Protein AF-A0A2V8TRR6-F1 (afdb_monomer_lite)

Sequence (105 aa):
MKVYTYSKARQRLASLLDEAFREGSVQIRRRDGTVFELLPLEVSKSALEVPGVATDITASEIVSVVRASRSRVIGKSLPLKRMRQPSRARRRTSRGRVRSGAARD

pLDDT: mean 79.18, std 19.26, range [43.69, 97.81]

Structure (mmCIF, N/CA/C/O backbone):
data_AF-A0A2V8TRR6-F1
#
_entry.id   AF-A0A2V8TRR6-F1
#
loop_
_atom_site.group_PDB
_atom_site.id
_atom_site.type_symbol
_atom_site.label_atom_id
_atom_site.label_alt_id
_atom_site.label_comp_id
_atom_site.label_asym_id
_atom_site.label_entity_id
_atom_site.label_seq_id
_atom_site.pdbx_PDB_ins_code
_atom_site.Cartn_x
_atom_site.Cartn_y
_atom_site.Cartn_z
_atom_site.occupancy
_atom_site.B_iso_or_equiv
_atom_site.auth_seq_id
_atom_site.auth_comp_id
_atom_site.auth_asym_id
_atom_site.auth_atom_id
_atom_site.pdbx_PDB_model_num
ATOM 1 N N . MET A 1 1 ? -8.218 -13.759 6.647 1.00 75.25 1 MET A N 1
ATOM 2 C CA . MET A 1 1 ? -8.993 -12.513 6.823 1.00 75.25 1 MET A CA 1
ATOM 3 C C . MET A 1 1 ? -9.142 -12.202 8.307 1.00 75.25 1 MET A C 1
ATOM 5 O O . MET A 1 1 ? -9.862 -12.912 9.004 1.00 75.25 1 MET A O 1
ATOM 9 N N . LYS A 1 2 ? -8.450 -11.174 8.806 1.00 90.94 2 LYS A N 1
ATOM 10 C CA . LYS A 1 2 ? -8.532 -10.738 10.212 1.00 90.94 2 LYS A CA 1
ATOM 11 C C . LYS A 1 2 ? -9.534 -9.599 10.374 1.00 90.94 2 LYS A C 1
ATOM 13 O O . LYS A 1 2 ? -9.640 -8.740 9.503 1.00 90.94 2 LYS A O 1
ATOM 18 N N . VAL A 1 3 ? -10.247 -9.586 11.502 1.00 95.31 3 VAL A N 1
ATOM 19 C CA . VAL A 1 3 ? -11.266 -8.574 11.816 1.00 95.31 3 VAL A CA 1
ATOM 20 C C . VAL A 1 3 ? -10.810 -7.727 13.000 1.00 95.31 3 VAL A C 1
ATOM 22 O O . VAL A 1 3 ? -10.523 -8.240 14.083 1.00 95.31 3 VAL A O 1
ATOM 25 N N . TYR A 1 4 ? -10.791 -6.412 12.810 1.00 96.31 4 TYR A N 1
ATOM 26 C CA . TYR A 1 4 ? -10.414 -5.424 13.812 1.00 96.31 4 TYR A CA 1
ATOM 27 C C . TYR A 1 4 ? -11.600 -4.551 14.202 1.00 96.31 4 TYR A C 1
ATOM 29 O O . TYR A 1 4 ? -12.491 -4.285 13.403 1.00 96.31 4 TYR A O 1
ATOM 37 N N . THR A 1 5 ? -11.618 -4.060 15.439 1.00 97.75 5 THR A N 1
ATOM 38 C CA . THR A 1 5 ? -12.570 -3.014 15.826 1.00 97.75 5 THR A CA 1
ATOM 39 C C . THR A 1 5 ? -12.112 -1.662 15.289 1.00 97.75 5 THR A C 1
ATOM 41 O O . THR A 1 5 ? -10.914 -1.397 15.177 1.00 97.75 5 THR A O 1
ATOM 44 N N . TYR A 1 6 ? -13.060 -0.760 15.038 1.00 97.00 6 TYR A N 1
ATOM 45 C CA . TYR A 1 6 ? -12.768 0.613 14.617 1.00 97.00 6 TYR A CA 1
ATOM 46 C C . TYR A 1 6 ? -11.768 1.335 15.537 1.00 97.00 6 TYR A C 1
ATOM 48 O O . TYR A 1 6 ? -10.852 2.005 15.064 1.00 97.00 6 TYR A O 1
ATOM 56 N N . SER A 1 7 ? -11.895 1.167 16.858 1.00 96.88 7 SER A N 1
ATOM 57 C CA . SER A 1 7 ? -10.977 1.782 17.824 1.00 96.88 7 SER A CA 1
ATOM 58 C C . SER A 1 7 ? -9.544 1.270 17.674 1.00 96.88 7 SER A C 1
ATOM 60 O O . SER A 1 7 ? -8.609 2.073 17.676 1.00 96.88 7 SER A O 1
ATOM 62 N N . LYS A 1 8 ? -9.371 -0.045 17.487 1.00 95.88 8 LYS A N 1
ATOM 63 C CA . LYS A 1 8 ? -8.063 -0.672 17.266 1.00 95.88 8 LYS A CA 1
ATOM 64 C C . LYS A 1 8 ? -7.476 -0.254 15.920 1.00 95.88 8 LYS A C 1
ATOM 66 O O . LYS A 1 8 ? -6.286 0.043 15.852 1.00 95.88 8 LYS A O 1
ATOM 71 N N . ALA A 1 9 ? -8.319 -0.141 14.893 1.00 96.75 9 ALA A N 1
ATOM 72 C CA . ALA A 1 9 ? -7.899 0.323 13.581 1.00 96.75 9 ALA A CA 1
ATOM 73 C C . ALA A 1 9 ? -7.388 1.765 13.598 1.00 96.75 9 ALA A C 1
ATOM 75 O O . ALA A 1 9 ? -6.319 2.046 13.068 1.00 96.75 9 ALA A O 1
ATOM 76 N N . ARG A 1 10 ? -8.081 2.662 14.308 1.00 95.94 10 ARG A N 1
ATOM 77 C CA . ARG A 1 10 ? -7.645 4.055 14.478 1.00 95.94 10 ARG A CA 1
ATOM 78 C C . ARG A 1 10 ? -6.297 4.173 15.194 1.00 95.94 10 ARG A C 1
ATOM 80 O O . ARG A 1 10 ? -5.507 5.045 14.864 1.00 95.94 10 ARG A O 1
ATOM 87 N N . GLN A 1 11 ? -6.045 3.318 16.186 1.00 97.81 11 GLN A N 1
ATOM 88 C CA . GLN A 1 11 ? -4.803 3.345 16.966 1.00 97.81 11 GLN A CA 1
ATOM 89 C C . GLN A 1 11 ? -3.606 2.745 16.220 1.00 97.81 11 GLN A C 1
ATOM 91 O O . GLN A 1 11 ? -2.472 3.107 16.516 1.00 97.81 11 GLN A O 1
ATOM 96 N N . ARG A 1 12 ? -3.839 1.795 15.305 1.00 96.62 12 ARG A N 1
ATOM 97 C CA . ARG A 1 12 ? -2.784 0.975 14.683 1.00 96.62 12 ARG A CA 1
ATOM 98 C C . ARG A 1 12 ? -2.917 0.892 13.164 1.00 96.62 12 ARG A C 1
ATOM 100 O O . ARG A 1 12 ? -2.654 -0.155 12.579 1.00 96.62 12 ARG A O 1
ATOM 107 N N . LEU A 1 13 ? -3.329 1.989 12.531 1.00 96.50 13 LEU A N 1
ATOM 108 C CA . LEU A 1 13 ? -3.631 2.006 11.100 1.00 96.50 13 LEU A CA 1
ATOM 109 C C . LEU A 1 13 ? -2.435 1.571 10.239 1.00 96.50 13 LEU A C 1
ATOM 111 O O . LEU A 1 13 ? -2.622 0.791 9.317 1.00 96.50 13 LEU A O 1
ATOM 115 N N . ALA A 1 14 ? -1.217 2.008 10.577 1.00 96.88 14 ALA A N 1
ATOM 116 C CA . ALA A 1 14 ? -0.003 1.622 9.852 1.00 96.88 14 ALA A CA 1
ATOM 117 C C . ALA A 1 14 ? 0.185 0.095 9.806 1.00 96.88 14 ALA A C 1
ATOM 119 O O . ALA A 1 14 ? 0.275 -0.486 8.732 1.00 96.88 14 ALA A O 1
ATOM 120 N N . SER A 1 15 ? 0.123 -0.575 10.961 1.00 96.12 15 SER A N 1
ATOM 121 C CA . SER A 1 15 ? 0.266 -2.034 11.030 1.00 96.12 15 SER A CA 1
ATOM 122 C C . SER A 1 15 ? -0.847 -2.781 10.291 1.00 96.12 15 SER A C 1
ATOM 124 O O . SER A 1 15 ? -0.603 -3.851 9.744 1.00 96.12 15 SER A O 1
ATOM 126 N N . LEU A 1 16 ? -2.064 -2.227 10.275 1.00 96.19 16 LEU A N 1
ATOM 127 C CA . LEU A 1 16 ? -3.182 -2.770 9.501 1.00 96.19 16 LEU A CA 1
ATOM 128 C C . LEU A 1 16 ? -2.956 -2.657 7.993 1.00 96.19 16 LEU A C 1
ATOM 130 O O . LEU A 1 16 ? -3.335 -3.573 7.276 1.00 96.19 16 LEU A O 1
ATOM 134 N N . LEU A 1 17 ? -2.352 -1.566 7.514 1.00 96.06 17 LEU A N 1
ATOM 135 C CA . LEU A 1 17 ? -1.992 -1.412 6.102 1.00 96.06 17 LEU A CA 1
ATOM 136 C C . LEU A 1 17 ? -0.927 -2.439 5.699 1.00 96.06 17 LEU A C 1
ATOM 138 O O . LEU A 1 17 ? -1.099 -3.117 4.692 1.00 96.06 17 LEU A O 1
ATOM 142 N N . ASP A 1 18 ? 0.114 -2.619 6.517 1.00 96.06 18 ASP A N 1
ATOM 143 C CA . ASP A 1 18 ? 1.162 -3.623 6.268 1.00 96.06 18 ASP A CA 1
ATOM 144 C C . ASP A 1 18 ? 0.609 -5.055 6.274 1.00 96.06 18 ASP A C 1
ATOM 146 O O . ASP A 1 18 ? 1.092 -5.943 5.570 1.00 96.06 18 ASP A O 1
ATOM 150 N N . GLU A 1 19 ? -0.382 -5.317 7.121 1.00 95.44 19 GLU A N 1
ATOM 151 C CA . GLU A 1 19 ? -1.059 -6.606 7.182 1.00 95.44 19 GLU A CA 1
ATOM 152 C C . GLU A 1 19 ? -2.012 -6.806 6.004 1.00 95.44 19 GLU A C 1
ATOM 154 O O . GLU A 1 19 ? -1.982 -7.871 5.398 1.00 95.44 19 GLU A O 1
ATOM 159 N N . ALA A 1 20 ? -2.783 -5.788 5.617 1.00 95.25 20 ALA A N 1
ATOM 160 C CA . ALA A 1 20 ? -3.631 -5.824 4.427 1.00 95.25 20 ALA A CA 1
ATOM 161 C C . ALA A 1 20 ? -2.807 -6.029 3.152 1.00 95.25 20 ALA A C 1
ATOM 163 O O . ALA A 1 20 ? -3.214 -6.783 2.277 1.00 95.25 20 ALA A O 1
ATOM 164 N N . PHE A 1 21 ? -1.628 -5.412 3.065 1.00 93.75 21 PHE A N 1
ATOM 165 C CA . PHE A 1 21 ? -0.712 -5.604 1.945 1.00 93.75 21 PHE A CA 1
ATOM 166 C C . PHE A 1 21 ? -0.150 -7.032 1.891 1.00 93.75 21 PHE A C 1
ATOM 168 O O . PHE A 1 21 ? -0.058 -7.615 0.817 1.00 93.75 21 PHE A O 1
ATOM 175 N N . ARG A 1 22 ? 0.194 -7.629 3.043 1.00 94.12 22 ARG A N 1
ATOM 176 C CA . ARG A 1 22 ? 0.754 -8.994 3.107 1.00 94.12 22 ARG A CA 1
ATOM 177 C C . ARG A 1 22 ? -0.288 -10.104 2.983 1.00 94.12 22 ARG A C 1
ATOM 179 O O . ARG A 1 22 ? -0.017 -11.112 2.342 1.00 94.12 22 ARG A O 1
ATOM 186 N N . GLU A 1 23 ? -1.438 -9.957 3.634 1.00 93.19 23 GLU A N 1
ATOM 187 C CA . GLU A 1 23 ? -2.512 -10.963 3.649 1.00 93.19 23 GLU A CA 1
ATOM 188 C C . GLU A 1 23 ? -3.559 -10.734 2.548 1.00 93.19 23 GLU A C 1
ATOM 190 O O . GLU A 1 23 ? -4.461 -11.550 2.372 1.00 93.19 23 GLU A O 1
ATOM 195 N N . GLY A 1 24 ? -3.456 -9.626 1.814 1.00 92.69 24 GLY A N 1
ATOM 196 C CA . GLY A 1 24 ? -4.360 -9.240 0.734 1.00 92.69 24 GLY A CA 1
ATOM 197 C C . GLY A 1 24 ? -5.625 -8.515 1.197 1.00 92.69 24 GLY A C 1
ATOM 198 O O . GLY A 1 24 ? -6.261 -7.861 0.382 1.00 92.69 24 GLY A O 1
ATOM 199 N N . SER A 1 25 ? -6.015 -8.606 2.472 1.00 95.19 25 SER A N 1
ATOM 200 C CA . SER A 1 25 ? -7.179 -7.889 3.013 1.00 95.19 25 SER A CA 1
ATOM 201 C C . SER A 1 25 ? -7.259 -7.936 4.540 1.00 95.19 25 SER A C 1
ATOM 203 O O . SER A 1 25 ? -6.816 -8.889 5.189 1.00 95.19 25 SER A O 1
ATOM 205 N N . VAL A 1 26 ? -7.892 -6.918 5.127 1.00 96.94 26 VAL A N 1
ATOM 206 C CA . VAL A 1 26 ? -8.322 -6.905 6.537 1.00 96.94 26 VAL A CA 1
ATOM 207 C C . VAL A 1 26 ? -9.700 -6.260 6.673 1.00 96.94 26 VAL A C 1
ATOM 209 O O . VAL A 1 26 ? -10.037 -5.331 5.945 1.00 96.94 26 VAL A O 1
ATOM 212 N N . GLN A 1 27 ? -10.498 -6.708 7.641 1.00 97.56 27 GLN A N 1
ATOM 213 C CA . GLN A 1 27 ? -11.820 -6.143 7.916 1.00 97.56 27 GLN A CA 1
ATOM 214 C C . GLN A 1 27 ? -11.815 -5.250 9.158 1.00 97.56 27 GLN A C 1
ATOM 216 O O . GLN A 1 27 ? -11.171 -5.546 10.166 1.00 97.56 27 GLN A O 1
ATOM 221 N N . ILE A 1 28 ? -12.592 -4.170 9.118 1.00 97.62 28 ILE A N 1
ATOM 222 C CA . ILE A 1 28 ? -12.779 -3.219 10.212 1.00 97.62 28 ILE A CA 1
ATOM 223 C C . ILE A 1 28 ? -14.267 -3.156 10.553 1.00 97.62 28 ILE A C 1
ATOM 225 O O . ILE A 1 28 ? -15.079 -2.680 9.765 1.00 97.62 28 ILE A O 1
ATOM 229 N N . ARG A 1 29 ? -14.622 -3.591 11.762 1.00 97.62 29 ARG A N 1
ATOM 230 C CA . ARG A 1 29 ? -15.988 -3.561 12.292 1.00 97.62 29 ARG A CA 1
ATOM 231 C C . ARG A 1 29 ? -16.203 -2.361 13.211 1.00 97.62 29 ARG A C 1
ATOM 233 O O . ARG A 1 29 ? -15.459 -2.148 14.178 1.00 97.62 29 ARG A O 1
ATOM 240 N N . ARG A 1 30 ? -17.253 -1.589 12.944 1.00 97.19 30 ARG A N 1
ATOM 241 C CA . ARG A 1 30 ? -17.720 -0.482 13.788 1.00 97.19 30 ARG A CA 1
ATOM 242 C C . ARG A 1 30 ? -18.758 -0.967 14.806 1.00 97.19 30 ARG A C 1
ATOM 244 O O . ARG A 1 30 ? -19.231 -2.099 14.761 1.00 97.19 30 ARG A O 1
ATOM 251 N N . ARG A 1 31 ? -19.072 -0.109 15.781 1.00 95.56 31 ARG A N 1
ATOM 252 C CA . ARG A 1 31 ? -20.013 -0.425 16.874 1.00 95.56 31 ARG A CA 1
ATOM 253 C C . ARG A 1 31 ? -21.457 -0.584 16.389 1.00 95.56 31 ARG A C 1
ATOM 255 O O . ARG A 1 31 ? -22.206 -1.336 16.993 1.00 95.56 31 ARG A O 1
ATOM 262 N N . ASP A 1 32 ? -21.810 0.104 15.310 1.00 95.56 32 ASP A N 1
ATOM 263 C CA .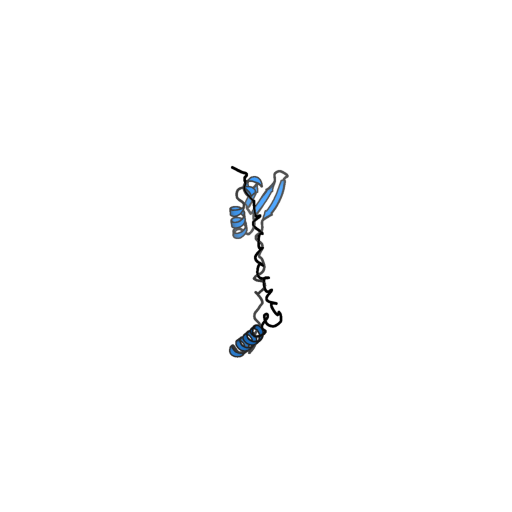 ASP A 1 32 ? -23.102 0.007 14.618 1.00 95.56 32 ASP A CA 1
ATOM 264 C C . ASP A 1 32 ? -23.276 -1.314 13.840 1.00 95.56 32 ASP A C 1
ATOM 266 O O . ASP A 1 32 ? -24.314 -1.533 13.229 1.00 95.56 32 ASP A O 1
ATOM 270 N N . GLY A 1 33 ? -22.272 -2.199 13.860 1.00 94.38 33 GLY A N 1
ATOM 271 C CA . GLY A 1 33 ? -22.288 -3.474 13.148 1.00 94.38 33 GLY A CA 1
ATOM 272 C C . GLY A 1 33 ? -21.811 -3.379 11.701 1.00 94.38 33 GLY A C 1
ATOM 273 O O . GLY A 1 33 ? -21.596 -4.418 11.082 1.00 94.38 33 GLY A O 1
ATOM 274 N N . THR A 1 34 ? -21.570 -2.173 11.174 1.00 97.56 34 THR A N 1
ATOM 275 C CA . THR A 1 34 ? -21.023 -2.013 9.823 1.00 97.56 34 THR A CA 1
ATOM 276 C C . THR A 1 34 ? -19.600 -2.560 9.750 1.00 97.56 34 THR A C 1
ATOM 278 O O . THR A 1 34 ? -18.784 -2.375 10.663 1.00 97.56 34 THR A O 1
ATOM 281 N N . VAL A 1 35 ? -19.307 -3.265 8.659 1.00 97.19 35 VAL A N 1
ATOM 282 C CA . VAL A 1 35 ? -17.999 -3.865 8.393 1.00 97.19 35 VAL A CA 1
ATOM 283 C C . VAL A 1 35 ? -17.461 -3.278 7.099 1.00 97.19 35 VAL A C 1
ATOM 285 O O . VAL A 1 35 ? -18.154 -3.251 6.088 1.00 97.19 35 VAL A O 1
ATOM 288 N N . PHE A 1 36 ? -16.226 -2.801 7.156 1.00 96.25 36 PHE A N 1
ATOM 289 C CA . PHE A 1 36 ? -15.470 -2.306 6.016 1.00 96.25 36 PHE A CA 1
ATOM 290 C C . PHE A 1 36 ? -14.326 -3.263 5.728 1.00 96.25 36 PHE A C 1
ATOM 292 O O . PHE A 1 36 ? -13.795 -3.881 6.649 1.00 96.25 36 PHE A O 1
ATOM 299 N N . GLU A 1 37 ? -13.917 -3.345 4.473 1.00 96.44 37 GLU A N 1
ATOM 300 C CA . GLU A 1 37 ? -12.750 -4.111 4.058 1.00 96.44 37 GLU A CA 1
ATOM 301 C C . GLU A 1 37 ? -11.675 -3.156 3.541 1.00 96.44 37 GLU A C 1
ATOM 303 O O . GLU A 1 37 ? -11.961 -2.224 2.790 1.00 96.44 37 GLU A O 1
ATOM 308 N N . LEU A 1 38 ? -10.445 -3.361 3.999 1.00 95.38 38 LEU A N 1
ATOM 309 C CA . LEU A 1 38 ? -9.260 -2.645 3.560 1.00 95.38 38 LEU A CA 1
ATOM 310 C C . LEU A 1 38 ? -8.457 -3.589 2.671 1.00 95.38 38 LEU A C 1
ATOM 312 O O . LEU A 1 38 ? -7.940 -4.605 3.139 1.00 95.38 38 LEU A O 1
ATOM 316 N N . LEU A 1 39 ? -8.376 -3.223 1.397 1.00 95.00 39 LEU A N 1
ATOM 317 C CA . LEU A 1 39 ? -7.698 -3.959 0.340 1.00 95.00 39 LEU A CA 1
ATOM 318 C C . LEU A 1 39 ? -6.505 -3.126 -0.149 1.00 95.00 39 LEU A C 1
ATOM 320 O O . LEU A 1 39 ? -6.645 -1.904 -0.285 1.00 95.00 39 LEU A O 1
ATOM 324 N N . PRO A 1 40 ? -5.343 -3.741 -0.421 1.00 93.06 40 PRO A N 1
ATOM 325 C CA . PRO A 1 40 ? -4.279 -3.066 -1.137 1.00 93.06 40 PRO A CA 1
ATOM 326 C C . PRO A 1 40 ? -4.765 -2.760 -2.553 1.00 93.06 40 PRO A C 1
ATOM 328 O O . PRO A 1 40 ? -5.349 -3.605 -3.231 1.00 93.06 40 PRO A O 1
ATOM 331 N N . LEU A 1 41 ? -4.538 -1.527 -2.992 1.00 90.50 41 LEU A N 1
ATOM 332 C CA . LEU A 1 41 ? -4.798 -1.158 -4.370 1.00 90.50 41 LEU A CA 1
ATOM 333 C C . LEU A 1 41 ? -3.529 -1.409 -5.177 1.00 90.50 41 LEU A C 1
ATOM 335 O O . LEU A 1 41 ? -2.506 -0.766 -4.937 1.00 90.50 41 LEU A O 1
ATOM 339 N N . GLU A 1 42 ? -3.618 -2.299 -6.158 1.00 78.25 42 GLU A N 1
ATOM 340 C CA . GLU A 1 42 ? -2.624 -2.394 -7.223 1.00 78.25 42 GLU A CA 1
ATOM 341 C C . GLU A 1 42 ? -2.752 -1.136 -8.085 1.00 78.25 42 GLU A C 1
ATOM 34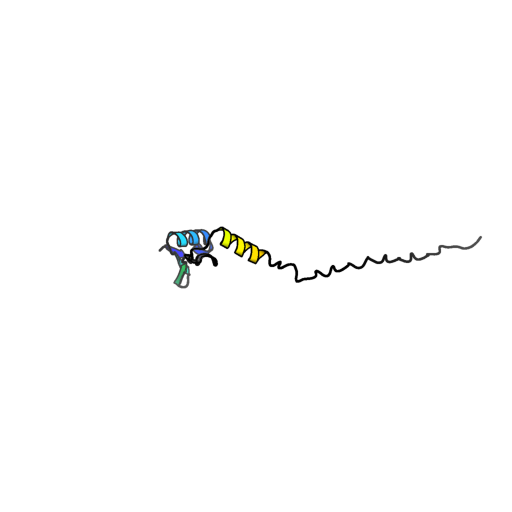3 O O . GLU A 1 42 ? -3.545 -1.068 -9.028 1.00 78.25 42 GLU A O 1
ATOM 348 N N . VAL A 1 43 ? -2.030 -0.077 -7.715 1.00 74.62 43 VAL A N 1
ATOM 349 C CA . VAL A 1 43 ? -1.932 1.104 -8.569 1.00 74.62 43 VAL A CA 1
ATOM 350 C C . VAL A 1 43 ? -1.181 0.660 -9.811 1.00 74.62 43 VAL A C 1
ATOM 352 O O . VAL A 1 43 ? -0.073 0.132 -9.708 1.00 74.62 43 VAL A O 1
ATOM 355 N N . SER A 1 44 ? -1.784 0.859 -10.982 1.00 66.50 44 SER A N 1
ATOM 356 C CA . SER A 1 44 ? -1.120 0.591 -12.250 1.00 66.50 44 SER A CA 1
ATOM 357 C C . SER A 1 44 ? 0.264 1.242 -12.229 1.00 66.50 44 SER A C 1
ATOM 359 O O . SER A 1 44 ? 0.385 2.465 -12.120 1.00 66.50 44 SER A O 1
ATOM 361 N N . LYS A 1 45 ? 1.289 0.390 -12.258 1.00 71.44 45 LYS A N 1
ATOM 362 C CA . LYS A 1 45 ? 2.468 0.469 -13.118 1.00 71.44 45 LYS A CA 1
ATOM 363 C C . LYS A 1 45 ? 2.599 1.834 -13.811 1.00 71.44 45 LYS A C 1
ATOM 365 O O . LYS A 1 45 ? 1.684 2.226 -14.528 1.00 71.44 45 LYS A O 1
ATOM 370 N N . SER A 1 46 ? 3.685 2.555 -13.497 1.00 80.75 46 SER A N 1
ATOM 371 C CA . SER A 1 46 ? 3.991 3.960 -13.844 1.00 80.75 46 SER A CA 1
ATOM 372 C C . SER A 1 46 ? 3.255 4.494 -15.080 1.00 80.75 46 SER A C 1
ATOM 374 O O . SER A 1 46 ? 3.142 3.802 -16.078 1.00 80.75 46 SER A O 1
ATOM 376 N N . ALA A 1 47 ? 2.879 5.777 -15.112 1.00 80.69 47 ALA A N 1
ATOM 377 C CA . ALA A 1 47 ? 2.310 6.385 -16.327 1.00 80.69 47 ALA A CA 1
ATOM 378 C C . ALA A 1 47 ? 3.215 6.263 -17.581 1.00 80.69 47 ALA A C 1
ATOM 380 O O . ALA A 1 47 ? 2.754 6.478 -18.698 1.00 80.69 47 ALA A O 1
ATOM 381 N N . LEU A 1 48 ? 4.501 5.935 -17.398 1.00 83.31 48 LEU A N 1
ATOM 382 C CA . LEU A 1 48 ? 5.471 5.658 -18.464 1.00 83.31 48 LEU A CA 1
ATOM 383 C C . LEU A 1 48 ? 5.684 4.159 -18.728 1.00 83.31 48 LEU A C 1
ATOM 385 O O . LEU A 1 48 ? 6.502 3.793 -19.569 1.00 83.31 48 LEU A O 1
ATOM 389 N N . GLU A 1 49 ? 4.994 3.289 -17.999 1.00 83.00 49 GLU A N 1
ATOM 390 C CA . GLU A 1 49 ? 5.042 1.845 -18.165 1.00 83.00 49 GLU A CA 1
ATOM 391 C C . GLU A 1 49 ? 4.147 1.429 -19.327 1.00 83.00 49 GLU A C 1
ATOM 393 O O . GLU A 1 49 ? 3.001 1.009 -19.180 1.00 83.00 49 GLU A O 1
ATOM 398 N N . VAL A 1 50 ? 4.715 1.589 -20.515 1.00 85.81 50 VAL A N 1
ATOM 399 C CA . VAL A 1 50 ? 4.136 1.142 -21.774 1.00 85.81 50 VAL A CA 1
ATOM 400 C C . VAL A 1 50 ? 4.908 -0.078 -22.284 1.00 85.81 50 VAL A C 1
ATOM 402 O O . VAL A 1 50 ? 6.128 -0.148 -22.102 1.00 85.81 50 VAL A O 1
ATOM 405 N N . PRO A 1 51 ? 4.237 -1.053 -22.923 1.00 87.44 51 PRO A N 1
ATOM 406 C CA . PRO A 1 51 ? 4.922 -2.143 -23.605 1.00 87.44 51 PRO A CA 1
ATOM 407 C C . PRO A 1 51 ? 5.931 -1.614 -24.633 1.00 87.44 51 PRO A C 1
ATOM 409 O O . PRO A 1 51 ? 5.671 -0.627 -25.323 1.00 87.44 51 PRO A O 1
ATOM 412 N N . GLY A 1 52 ? 7.081 -2.281 -24.745 1.00 86.62 52 GLY A N 1
ATOM 413 C CA . GLY A 1 52 ? 8.067 -1.963 -25.776 1.00 86.62 52 GLY A CA 1
ATOM 414 C C . GLY A 1 52 ? 7.539 -2.275 -27.179 1.00 86.62 52 GLY A C 1
ATOM 415 O O . GLY A 1 52 ? 6.783 -3.227 -27.367 1.00 86.62 52 GLY A O 1
ATOM 416 N N . VAL A 1 53 ? 7.963 -1.490 -28.169 1.00 89.62 53 VAL A N 1
ATOM 417 C CA . VAL A 1 53 ? 7.652 -1.726 -29.586 1.00 89.62 53 VAL A CA 1
ATOM 418 C C . VAL A 1 53 ? 8.866 -2.366 -30.256 1.00 89.62 53 VAL A C 1
ATOM 420 O O . VAL A 1 53 ? 9.958 -1.796 -30.235 1.00 89.62 53 VAL A O 1
ATOM 423 N N . ALA A 1 54 ? 8.688 -3.546 -30.852 1.00 90.88 54 ALA A N 1
ATOM 424 C CA . ALA A 1 54 ? 9.735 -4.194 -31.638 1.00 90.88 54 ALA A CA 1
ATOM 425 C C . ALA A 1 54 ? 9.941 -3.428 -32.953 1.00 90.88 54 ALA A C 1
ATOM 427 O O . ALA A 1 54 ? 9.005 -3.282 -33.736 1.00 90.88 54 ALA A O 1
ATOM 428 N N . THR A 1 55 ? 11.150 -2.907 -33.168 1.00 90.94 55 THR A N 1
ATOM 429 C CA . THR A 1 55 ? 11.491 -2.097 -34.347 1.00 90.94 55 THR A CA 1
ATOM 430 C C . THR A 1 55 ? 12.969 -2.265 -34.689 1.00 90.94 55 THR A C 1
ATOM 432 O O . THR A 1 55 ? 13.783 -2.432 -33.784 1.00 90.94 55 THR A O 1
ATOM 435 N N . ASP A 1 56 ? 13.328 -2.117 -35.963 1.00 94.56 56 ASP A N 1
ATOM 436 C CA . ASP A 1 56 ? 14.713 -2.229 -36.458 1.00 94.56 56 ASP A CA 1
ATOM 437 C C . ASP A 1 56 ? 15.537 -0.932 -36.298 1.00 94.56 56 ASP A C 1
ATOM 439 O O . ASP A 1 56 ? 16.543 -0.727 -36.975 1.00 94.56 56 ASP A O 1
ATOM 443 N N . ILE A 1 57 ? 15.106 -0.023 -35.417 1.00 93.69 57 ILE A N 1
ATOM 444 C CA . ILE A 1 57 ? 15.755 1.280 -35.221 1.00 93.69 57 ILE A CA 1
ATOM 445 C C . ILE A 1 57 ? 17.069 1.098 -34.460 1.00 93.69 57 ILE A C 1
ATOM 447 O O . ILE A 1 57 ? 17.140 0.438 -33.421 1.00 93.69 57 ILE A O 1
ATOM 451 N N . THR A 1 58 ? 18.115 1.760 -34.941 1.00 94.75 58 THR A N 1
ATOM 452 C CA . THR A 1 58 ? 19.439 1.724 -34.322 1.00 94.75 58 THR A CA 1
ATOM 453 C C . THR A 1 58 ? 19.550 2.669 -33.119 1.00 94.75 58 THR A C 1
ATOM 455 O O . THR A 1 58 ? 18.869 3.691 -33.005 1.00 94.75 58 THR A O 1
ATOM 458 N N . ALA A 1 59 ? 20.483 2.379 -32.208 1.00 92.81 59 ALA A N 1
ATOM 459 C CA . ALA A 1 59 ? 20.730 3.239 -31.048 1.00 92.81 59 ALA A CA 1
ATOM 460 C C . ALA A 1 59 ? 21.143 4.674 -31.439 1.00 92.81 59 ALA A C 1
ATOM 462 O O . ALA A 1 59 ? 20.768 5.637 -30.766 1.00 92.81 59 ALA A O 1
ATOM 463 N N . SER A 1 60 ? 21.894 4.837 -32.534 1.00 95.00 60 SER A N 1
ATOM 464 C CA . SER A 1 60 ? 22.308 6.147 -33.052 1.00 95.00 60 SER A CA 1
ATOM 465 C C . SER A 1 60 ? 21.117 6.988 -33.513 1.00 95.00 60 SER A C 1
ATOM 467 O O . SER A 1 60 ? 21.088 8.192 -33.245 1.00 95.00 60 SER A O 1
ATOM 469 N N . GLU A 1 61 ? 20.122 6.369 -34.146 1.00 93.81 61 GLU A N 1
ATOM 470 C CA . GLU A 1 61 ? 18.879 7.023 -34.567 1.00 93.81 61 GLU A CA 1
ATOM 471 C C . GLU A 1 61 ? 18.022 7.449 -33.371 1.00 93.81 61 GLU A C 1
ATOM 473 O O . GLU A 1 61 ? 17.559 8.587 -33.321 1.00 93.81 61 GLU A O 1
ATOM 478 N N . ILE A 1 62 ? 17.878 6.601 -32.347 1.00 92.56 62 ILE A N 1
ATOM 479 C CA . ILE A 1 62 ? 17.157 6.973 -31.116 1.00 92.56 62 ILE A CA 1
ATOM 480 C C . ILE A 1 62 ? 17.797 8.213 -30.478 1.00 92.56 62 ILE A C 1
ATOM 482 O O . ILE A 1 62 ? 17.118 9.188 -30.138 1.00 92.56 62 ILE A O 1
ATOM 486 N N . VAL A 1 63 ? 19.126 8.206 -30.336 1.00 95.12 63 VAL A N 1
ATOM 487 C CA . VAL A 1 63 ? 19.867 9.320 -29.732 1.00 95.12 63 VAL A CA 1
ATOM 488 C C . VAL A 1 63 ? 19.746 10.593 -30.574 1.00 95.12 63 VAL A C 1
ATOM 490 O O . VAL A 1 63 ? 19.632 11.684 -30.006 1.00 95.12 63 VAL A O 1
ATOM 493 N N . SER A 1 64 ? 19.750 10.485 -31.906 1.00 94.31 64 SER A N 1
ATOM 494 C CA . SER A 1 64 ? 19.603 11.645 -32.791 1.00 94.31 64 SER A CA 1
ATOM 495 C C . SER A 1 64 ? 18.217 12.288 -32.653 1.00 94.31 64 SER A C 1
ATOM 497 O O . SER A 1 64 ? 18.133 13.507 -32.467 1.00 94.31 64 SER A O 1
ATOM 499 N N . VAL A 1 65 ? 17.147 11.484 -32.605 1.00 91.69 65 VAL A N 1
ATOM 500 C CA . VAL A 1 65 ? 15.762 11.947 -32.411 1.00 91.69 65 VAL A CA 1
ATOM 501 C C . VAL A 1 65 ? 15.585 12.625 -31.048 1.00 91.69 65 VAL A C 1
ATOM 503 O O . VAL A 1 65 ? 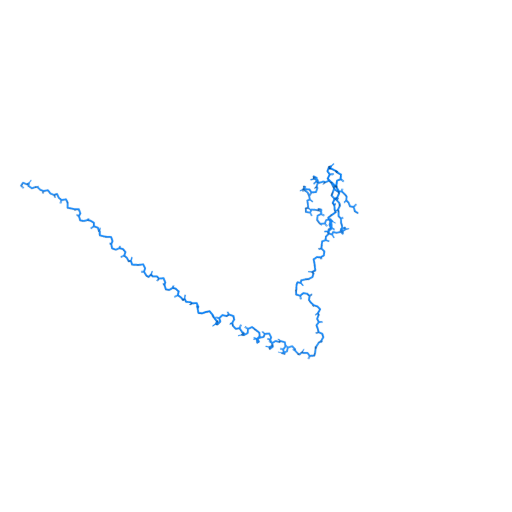15.037 13.727 -30.970 1.00 91.69 65 VAL A O 1
ATOM 506 N N . VAL A 1 66 ? 16.109 12.038 -29.965 1.00 91.88 66 VAL A N 1
ATOM 507 C CA . VAL A 1 66 ? 16.035 12.642 -28.619 1.00 91.88 66 VAL A CA 1
ATOM 508 C C . VAL A 1 66 ? 16.772 13.984 -28.565 1.00 91.88 66 VAL A C 1
ATOM 510 O O . VAL A 1 66 ? 16.270 14.950 -27.980 1.00 91.88 66 VAL A O 1
ATOM 513 N N . ARG A 1 67 ? 17.952 14.081 -29.193 1.00 91.50 67 ARG A N 1
ATOM 514 C CA . ARG A 1 67 ? 18.710 15.341 -29.281 1.00 91.50 67 ARG A CA 1
ATOM 515 C C . ARG A 1 67 ? 17.940 16.407 -30.059 1.00 91.50 67 ARG A C 1
ATOM 517 O O . ARG A 1 67 ? 17.885 17.546 -29.599 1.00 91.50 67 ARG A O 1
ATOM 524 N N . ALA A 1 68 ? 17.308 16.040 -31.174 1.00 88.38 68 ALA A N 1
ATOM 525 C CA . ALA A 1 68 ? 16.466 16.942 -31.959 1.00 88.38 68 ALA A CA 1
ATOM 526 C C . ALA A 1 68 ? 15.227 17.421 -31.178 1.00 88.38 68 ALA A C 1
ATOM 528 O O . ALA A 1 68 ? 14.867 18.595 -31.237 1.00 88.38 68 ALA A O 1
ATOM 529 N N . SER A 1 69 ? 14.601 16.547 -30.383 1.00 87.31 69 SER A N 1
ATOM 530 C CA . SER A 1 69 ? 13.472 16.936 -29.529 1.00 87.31 69 SER A CA 1
ATOM 531 C C . SER A 1 69 ? 13.881 17.938 -28.442 1.00 87.31 69 SER A C 1
ATOM 533 O O . SER A 1 69 ? 13.126 18.866 -28.157 1.00 87.31 69 SER A O 1
ATOM 535 N N . ARG A 1 70 ? 15.064 17.771 -27.830 1.00 84.94 70 ARG A N 1
ATOM 536 C CA . ARG A 1 70 ? 15.574 18.650 -26.756 1.00 84.94 70 ARG A CA 1
ATOM 537 C C . ARG A 1 70 ? 16.175 19.959 -27.269 1.00 84.94 70 ARG A C 1
ATOM 539 O O . ARG A 1 70 ? 16.207 20.940 -26.532 1.00 84.94 70 ARG A O 1
ATOM 546 N N . SER A 1 71 ? 16.649 19.993 -28.516 1.00 80.88 71 SER A N 1
ATOM 547 C CA . SER A 1 71 ? 17.209 21.202 -29.131 1.00 80.88 71 SER A CA 1
ATOM 548 C C . SER A 1 71 ? 16.148 22.256 -29.460 1.00 80.88 71 SER A C 1
ATOM 550 O O . SER A 1 71 ? 16.492 23.416 -29.703 1.00 80.88 71 SER A O 1
ATOM 552 N N . ARG A 1 72 ? 14.854 21.902 -29.399 1.00 64.69 72 ARG A N 1
ATOM 553 C CA . ARG A 1 72 ? 13.750 22.864 -29.407 1.00 64.69 72 ARG A CA 1
ATOM 554 C C . ARG A 1 72 ? 13.764 23.636 -28.084 1.00 64.69 72 ARG A C 1
ATOM 556 O O . ARG A 1 72 ? 13.112 23.278 -27.112 1.00 64.69 72 ARG A O 1
ATOM 563 N N . VAL A 1 73 ? 14.571 24.694 -28.053 1.00 60.59 73 VAL A N 1
ATOM 564 C CA . VAL A 1 73 ? 14.754 25.586 -26.907 1.00 60.59 73 VAL A CA 1
ATOM 565 C C . VAL A 1 73 ? 13.397 26.157 -26.476 1.00 60.59 73 VAL A C 1
ATOM 567 O O . VAL A 1 73 ? 12.921 27.134 -27.048 1.00 60.59 73 VAL A O 1
ATOM 570 N N . ILE A 1 74 ? 12.815 25.599 -25.412 1.00 56.38 74 ILE A N 1
ATOM 571 C CA . ILE A 1 74 ? 11.642 26.143 -24.695 1.00 56.38 74 ILE A CA 1
ATOM 572 C C . ILE A 1 74 ? 11.938 27.546 -24.102 1.00 56.38 74 ILE A C 1
ATOM 574 O O . ILE A 1 74 ? 11.054 28.229 -23.607 1.00 56.38 74 ILE A O 1
ATO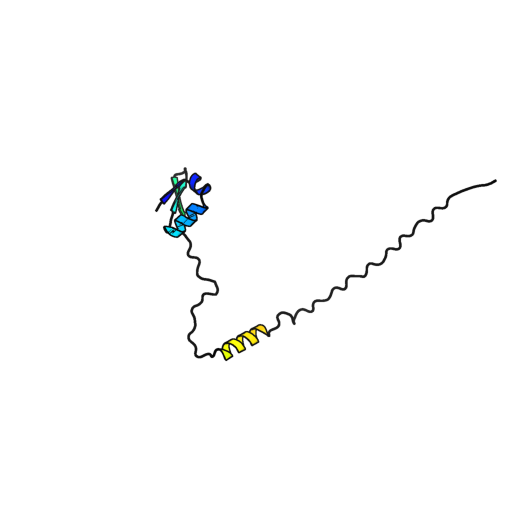M 578 N N . GLY A 1 75 ? 13.178 28.035 -24.198 1.00 54.56 75 GLY A N 1
ATOM 579 C CA . GLY A 1 75 ? 13.602 29.356 -23.725 1.00 54.56 75 GLY A CA 1
ATOM 580 C C . GLY A 1 75 ? 13.778 30.458 -24.781 1.00 54.56 75 GLY A C 1
ATOM 581 O O . GLY A 1 75 ? 14.226 31.536 -24.406 1.00 54.56 75 GLY A O 1
ATOM 582 N N . LYS A 1 76 ? 13.494 30.244 -26.079 1.00 52.91 76 LYS A N 1
ATOM 583 C CA . LYS A 1 76 ? 13.722 31.286 -27.115 1.00 52.91 76 LYS A CA 1
ATOM 584 C C . LYS A 1 76 ? 12.506 32.166 -27.435 1.00 52.91 76 LYS A C 1
ATOM 586 O O . LYS A 1 76 ? 12.675 33.168 -28.120 1.00 52.91 76 LYS A O 1
ATOM 591 N N . SER A 1 77 ? 11.311 31.843 -26.940 1.00 51.69 77 SER A N 1
ATOM 592 C CA . SER A 1 77 ? 10.080 32.594 -27.247 1.00 51.69 77 SER A CA 1
ATOM 593 C C . SER A 1 77 ? 9.629 33.581 -26.166 1.00 51.69 77 SER A C 1
ATOM 595 O O . SER A 1 77 ? 8.628 34.265 -26.360 1.00 51.69 77 SER A O 1
ATOM 597 N N . LEU A 1 78 ? 10.352 33.721 -25.054 1.00 51.25 78 LEU A N 1
ATOM 598 C CA . LEU A 1 78 ? 10.020 34.716 -24.034 1.00 51.25 78 LEU A CA 1
ATOM 599 C C . LEU A 1 78 ? 11.164 35.724 -23.912 1.00 51.25 78 LEU A C 1
ATOM 601 O O . LEU A 1 78 ? 12.180 35.417 -23.284 1.00 51.25 78 LEU A O 1
ATOM 605 N N . PRO A 1 79 ? 11.033 36.942 -24.469 1.00 52.75 79 PRO A N 1
ATOM 606 C CA . PRO A 1 79 ? 11.909 38.020 -24.064 1.00 52.75 79 PRO A CA 1
ATOM 607 C C . PRO A 1 79 ? 11.590 38.308 -22.595 1.00 52.75 79 PRO A C 1
ATOM 609 O O . PRO A 1 79 ? 10.584 38.943 -22.278 1.00 52.75 79 PRO A O 1
ATOM 612 N N . LEU A 1 80 ? 12.434 37.826 -21.678 1.00 58.12 80 LEU A N 1
ATOM 613 C CA . LEU A 1 80 ? 12.444 38.301 -20.298 1.00 58.12 80 LEU A CA 1
ATOM 614 C C . LEU A 1 80 ? 12.765 39.795 -20.359 1.00 58.12 80 LEU A C 1
ATOM 616 O O . LEU A 1 80 ? 13.928 40.201 -20.417 1.00 58.12 80 LEU A O 1
ATOM 620 N N . LYS A 1 81 ? 11.719 40.623 -20.410 1.00 54.59 81 LYS A N 1
ATOM 621 C CA . LYS A 1 81 ? 11.810 42.075 -20.321 1.00 54.59 81 LYS A CA 1
ATOM 622 C C . LYS A 1 81 ? 12.453 42.350 -18.965 1.00 54.59 81 LYS A C 1
ATOM 624 O O . LYS A 1 81 ? 11.784 42.281 -17.938 1.00 54.59 81 LYS A O 1
ATOM 629 N N . ARG A 1 82 ? 13.773 42.568 -18.941 1.00 55.81 82 ARG A N 1
ATOM 630 C CA . ARG A 1 82 ? 14.505 42.955 -17.731 1.00 55.81 82 ARG A CA 1
ATOM 631 C C . ARG A 1 82 ? 13.86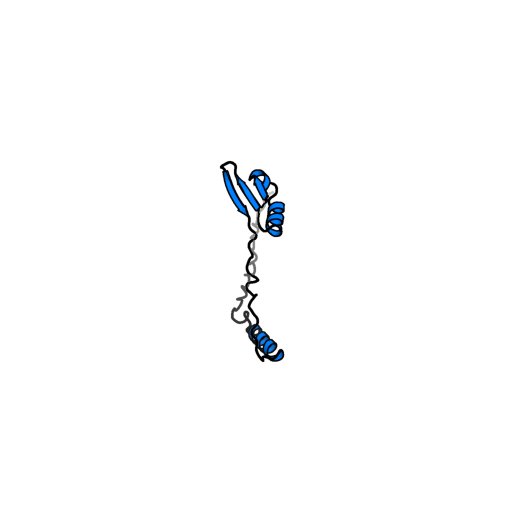4 44.240 -17.226 1.00 55.81 82 ARG A C 1
ATOM 633 O O . ARG A 1 82 ? 14.108 45.318 -17.764 1.00 55.81 82 ARG A O 1
ATOM 640 N N . MET A 1 83 ? 13.001 44.105 -16.227 1.00 53.00 83 MET A N 1
ATOM 641 C CA . MET A 1 83 ? 12.368 45.219 -15.548 1.00 53.00 83 MET A CA 1
ATOM 642 C C . MET A 1 83 ? 13.496 45.981 -14.849 1.00 53.00 83 MET A C 1
ATOM 644 O O . MET A 1 83 ? 14.023 45.538 -13.830 1.00 53.00 83 MET A O 1
ATOM 648 N N . ARG A 1 84 ? 13.961 47.077 -15.459 1.00 59.50 84 ARG A N 1
ATOM 649 C CA . ARG A 1 84 ? 14.942 47.969 -14.835 1.00 59.50 84 ARG A CA 1
ATOM 650 C C . ARG A 1 84 ? 14.276 48.514 -13.579 1.00 59.50 84 ARG A C 1
ATOM 652 O O . ARG A 1 84 ? 13.303 49.256 -13.686 1.00 59.50 84 ARG A O 1
ATOM 659 N N . GLN A 1 85 ? 14.757 48.116 -12.402 1.00 56.44 85 GLN A N 1
ATOM 660 C CA . GLN A 1 85 ? 14.292 48.725 -11.163 1.00 56.44 85 GLN A CA 1
ATOM 661 C C . GLN A 1 85 ? 14.576 50.231 -11.240 1.00 56.44 85 GLN A C 1
ATOM 663 O O . GLN A 1 85 ? 15.694 50.609 -11.610 1.00 56.44 85 GLN A O 1
ATOM 668 N N . PRO A 1 86 ? 13.598 51.102 -10.940 1.00 52.88 86 PRO A N 1
ATOM 669 C CA . PRO A 1 86 ? 13.855 52.528 -10.909 1.00 52.88 86 PRO A CA 1
ATOM 670 C C . PRO A 1 86 ? 14.900 52.799 -9.827 1.00 52.88 86 PRO A C 1
ATOM 672 O O . PRO A 1 86 ? 14.746 52.407 -8.668 1.00 52.88 86 PRO A O 1
ATOM 675 N N . SER A 1 87 ? 15.986 53.460 -10.220 1.00 59.25 87 SER A N 1
ATOM 676 C CA . SER A 1 87 ? 16.992 53.973 -9.299 1.00 59.25 87 SER A CA 1
ATOM 677 C C . SER A 1 87 ? 16.289 54.830 -8.252 1.00 59.25 87 SER A C 1
ATOM 679 O O . SER A 1 87 ? 15.693 55.851 -8.601 1.00 59.25 87 SER A O 1
ATOM 681 N N . ARG A 1 88 ? 16.329 54.399 -6.983 1.00 56.31 88 ARG A N 1
ATOM 682 C CA . ARG A 1 88 ? 15.799 55.146 -5.835 1.00 56.31 88 ARG A CA 1
ATOM 683 C C . ARG A 1 88 ? 16.299 56.590 -5.904 1.00 56.31 88 ARG A C 1
ATOM 685 O O . ARG A 1 88 ? 17.456 56.865 -5.589 1.00 56.31 88 ARG A O 1
ATOM 692 N N . ALA A 1 89 ? 15.425 57.510 -6.302 1.00 58.50 89 ALA A N 1
ATOM 693 C CA . ALA A 1 89 ? 15.688 58.932 -6.202 1.00 58.50 89 ALA A CA 1
ATOM 694 C C . ALA A 1 89 ? 15.914 59.258 -4.719 1.00 58.50 89 ALA A C 1
ATOM 696 O O . ALA A 1 89 ? 15.038 59.043 -3.878 1.00 58.50 89 ALA A O 1
ATOM 697 N N . ARG A 1 90 ? 17.120 59.728 -4.382 1.00 55.16 90 ARG A N 1
ATOM 698 C CA . ARG A 1 90 ? 17.449 60.246 -3.050 1.00 55.16 90 ARG A CA 1
ATOM 699 C C . ARG A 1 90 ? 16.449 61.355 -2.705 1.00 55.16 90 ARG A C 1
ATOM 701 O O . ARG A 1 90 ? 16.544 62.455 -3.243 1.00 55.16 90 ARG A O 1
ATOM 708 N N . ARG A 1 91 ? 15.511 61.084 -1.787 1.00 52.09 91 ARG A N 1
ATOM 709 C CA . ARG A 1 91 ? 14.716 62.127 -1.119 1.00 52.09 91 ARG A CA 1
ATOM 710 C C . ARG A 1 91 ? 15.696 63.071 -0.426 1.00 52.09 91 ARG A C 1
ATOM 712 O O . ARG A 1 91 ? 16.294 62.715 0.585 1.00 52.09 91 ARG A O 1
ATOM 719 N N . ARG A 1 92 ? 15.877 64.272 -0.979 1.00 49.28 92 ARG A N 1
ATOM 720 C CA . ARG A 1 92 ? 16.512 65.387 -0.271 1.00 49.28 92 ARG A CA 1
ATOM 721 C C . ARG A 1 92 ? 15.535 65.817 0.816 1.00 49.28 92 ARG A C 1
ATOM 723 O O . ARG A 1 92 ? 14.584 66.537 0.544 1.00 49.28 92 ARG A O 1
ATOM 730 N N . THR A 1 93 ? 15.724 65.333 2.037 1.00 56.22 93 THR A N 1
ATOM 731 C CA . THR A 1 93 ? 15.044 65.908 3.196 1.00 56.22 93 THR A CA 1
ATOM 732 C C . THR A 1 93 ? 15.639 67.292 3.427 1.00 56.22 93 THR A C 1
ATOM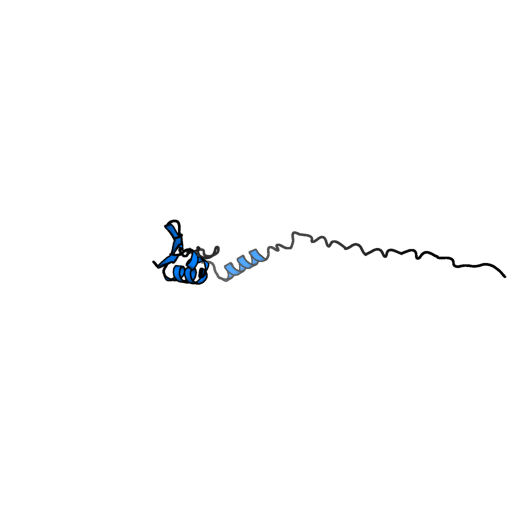 734 O O . THR A 1 93 ? 16.807 67.417 3.803 1.00 56.22 93 THR A O 1
ATOM 737 N N . SER A 1 94 ? 14.855 68.332 3.163 1.00 51.53 94 SER A N 1
ATOM 738 C CA . SER A 1 94 ? 15.135 69.695 3.596 1.00 51.53 94 SER A CA 1
ATOM 739 C C . SER A 1 94 ? 15.200 69.711 5.123 1.00 51.53 94 SER A C 1
ATOM 741 O O . SER A 1 94 ? 14.170 69.707 5.796 1.00 51.53 94 SER A O 1
ATOM 743 N N . ARG A 1 95 ? 16.415 69.677 5.682 1.00 50.88 95 ARG A N 1
ATOM 744 C CA . ARG A 1 95 ? 16.635 69.986 7.096 1.00 50.88 95 ARG A CA 1
ATOM 745 C C . ARG A 1 95 ? 16.200 71.430 7.319 1.00 50.88 95 ARG A C 1
ATOM 747 O O . ARG A 1 95 ? 16.793 72.353 6.763 1.00 50.88 95 ARG A O 1
ATOM 754 N N . GLY A 1 96 ? 15.125 71.577 8.088 1.00 49.09 96 GLY A N 1
ATOM 755 C CA . GLY A 1 96 ? 14.598 72.849 8.548 1.00 49.09 96 GLY A CA 1
ATOM 756 C C . GLY A 1 96 ? 15.684 73.656 9.246 1.00 49.09 96 GLY A C 1
ATOM 757 O O . GLY A 1 96 ? 16.412 73.159 10.104 1.00 49.09 96 GLY A O 1
ATOM 758 N N . ARG A 1 97 ? 15.796 74.913 8.831 1.00 47.84 97 ARG A N 1
ATOM 759 C CA . ARG A 1 97 ? 16.655 75.925 9.427 1.00 47.84 97 ARG A CA 1
ATOM 760 C C . ARG A 1 97 ? 15.920 76.465 10.654 1.00 47.84 97 ARG A C 1
ATOM 762 O O . ARG A 1 97 ? 15.077 77.345 10.521 1.00 47.84 97 ARG A O 1
ATOM 769 N N . VAL A 1 98 ? 16.194 75.908 11.831 1.00 53.72 98 VAL A N 1
ATOM 770 C CA . VAL A 1 98 ? 15.745 76.499 13.099 1.00 53.72 98 VAL A CA 1
ATOM 771 C C . VAL A 1 98 ? 16.713 77.632 13.436 1.00 53.72 98 VAL A C 1
ATOM 773 O O . VAL A 1 98 ? 17.901 77.401 13.647 1.00 53.72 98 VAL A O 1
ATOM 776 N N . ARG A 1 99 ? 16.216 78.871 13.408 1.00 48.94 99 ARG A N 1
ATOM 777 C CA . ARG A 1 99 ? 16.901 80.058 13.933 1.00 48.94 99 ARG A CA 1
ATOM 778 C C . ARG A 1 99 ? 16.717 80.087 15.456 1.00 48.94 99 ARG A C 1
ATOM 780 O O . ARG A 1 99 ? 15.614 80.349 15.916 1.00 48.94 99 ARG A O 1
ATOM 787 N N . SER A 1 100 ? 17.782 79.852 16.215 1.00 49.84 100 SER A N 1
ATOM 788 C CA . SER A 1 100 ? 17.964 80.368 17.585 1.00 49.84 100 SER A CA 1
ATOM 789 C C . SER A 1 100 ? 18.488 81.811 17.459 1.00 49.84 100 SER A C 1
ATOM 791 O O . SER A 1 100 ? 19.411 82.020 16.675 1.00 49.84 100 SER A O 1
ATOM 793 N N . GLY A 1 101 ? 17.805 82.859 17.952 1.00 44.31 101 GLY A N 1
ATOM 794 C CA . GLY A 1 101 ? 17.868 83.389 19.335 1.00 44.31 101 GLY A CA 1
ATOM 795 C C . GLY A 1 101 ? 19.180 84.181 19.530 1.00 44.31 101 GLY A C 1
ATOM 796 O O . GLY A 1 101 ? 20.212 83.659 19.140 1.00 44.31 101 GLY A O 1
ATOM 797 N N . ALA A 1 102 ? 19.301 85.400 20.065 1.00 44.91 102 ALA A N 1
ATOM 798 C CA . ALA A 1 102 ? 18.458 86.356 20.792 1.00 44.91 102 ALA A CA 1
ATOM 799 C C . ALA A 1 102 ? 19.189 87.741 20.756 1.00 44.91 102 ALA A C 1
ATOM 801 O O . ALA A 1 102 ? 20.387 87.774 20.489 1.00 44.91 102 ALA A O 1
ATOM 802 N N . ALA A 1 103 ? 18.480 88.882 20.742 1.00 43.91 103 ALA A N 1
ATOM 803 C CA . ALA A 1 103 ? 18.495 89.964 21.760 1.00 43.91 103 ALA A CA 1
ATOM 804 C C . ALA A 1 103 ? 19.869 90.275 22.417 1.00 43.91 103 ALA A C 1
ATOM 806 O O . ALA A 1 103 ? 20.449 89.397 23.039 1.00 43.91 103 ALA A O 1
ATOM 807 N N . ARG A 1 104 ? 20.461 91.453 22.139 1.00 43.69 104 ARG A N 1
ATOM 808 C CA . ARG A 1 104 ? 20.575 92.637 23.039 1.00 43.69 104 ARG A CA 1
ATOM 809 C C . ARG A 1 104 ? 21.265 92.345 24.383 1.00 43.69 104 ARG A C 1
ATOM 811 O O . ARG A 1 104 ? 20.657 91.698 25.224 1.00 43.69 104 ARG A O 1
ATOM 818 N N . ASP A 1 105 ? 22.498 92.820 24.556 1.00 46.88 105 ASP A N 1
ATOM 819 C CA . ASP A 1 105 ? 22.857 94.091 25.220 1.00 46.88 105 ASP A CA 1
ATOM 820 C C . ASP A 1 105 ? 24.254 94.543 24.758 1.00 46.88 105 ASP A C 1
ATOM 822 O O . ASP A 1 105 ? 25.047 93.659 24.351 1.00 46.88 105 ASP A O 1
#

Secondary structure (DSSP, 8-state):
-EEEEHHHHHHSHHHHHHHHHHHS-EEEE-TTS-EEEE------S-TT--PPPP----HHHHHHHHHHHHHS-TTSS----------------------------

Foldseek 3Di:
DEEAEPVVCVVPVVVLLVVCVVVQWYWYAYPVRDIDIDGDDPDDDDPPPDDDDDDPDDPVRVVVVVVVVVVPPPPPPDPPPPPPDPDPDPPPDPDDDDDDDDDDD

Radius of gyration: 37.04 Å; chains: 1; bounding box: 46×107×62 Å